Protein AF-A0AAD3NGX7-F1 (afdb_monomer_lite)

Secondary structure (DSSP, 8-state):
-PBPTTTTGGGEEEETTTTEEEEEESS--S--B-TTS-BEEEEETTTTTEEEEE-TT-------------------SSHHHHHHHHHTT--S-TTTT----

Foldseek 3Di:
DAADPPLQVVFFDADLVVRDTDPDGNDPSPAQADPVRDGDWDQDPPPVRDTHTGHPPDDDDDDDPDDDPDDDDDDDPDPVVVSVVVSVVDPDDPCVPPDPD

Sequence (101 aa):
MLTVPGYNLGGEGFNIVTMERKGAYVIDTETWKLENGTCRLYRNSYMNQEKQKVPVAVVDWRTLPKCSLTVSSIAYDSVETLVNDSTSSVSNDWKVGLNSS

Radius of gyration: 18.28 Å; chains: 1; bounding box: 45×21×50 Å

pLDDT: mean 91.9, std 6.09, range [53.34, 96.88]

Structure (mmCIF, N/CA/C/O backbone):
data_AF-A0AAD3NGX7-F1
#
_entry.id   AF-A0AAD3NGX7-F1
#
loop_
_atom_site.group_PDB
_atom_site.id
_atom_site.type_symbol
_atom_site.label_atom_id
_atom_site.label_alt_id
_atom_site.label_comp_id
_atom_site.label_asym_id
_atom_site.label_entity_id
_atom_site.label_seq_id
_atom_site.pdbx_PDB_ins_code
_atom_site.Cartn_x
_atom_site.Cartn_y
_atom_site.Cartn_z
_atom_site.occupancy
_atom_site.B_iso_or_equiv
_atom_site.auth_seq_id
_atom_site.auth_comp_id
_atom_site.auth_asym_id
_atom_site.auth_atom_id
_atom_site.pdbx_PDB_model_num
ATOM 1 N N . MET A 1 1 ? -4.794 7.172 19.250 1.00 71.31 1 MET A N 1
ATOM 2 C CA . MET A 1 1 ? -4.473 5.777 18.876 1.00 71.31 1 MET A CA 1
ATOM 3 C C . MET A 1 1 ? -4.147 5.757 17.397 1.00 71.31 1 MET A C 1
ATOM 5 O O . MET A 1 1 ? -4.970 6.241 16.627 1.00 71.31 1 MET A O 1
ATOM 9 N N . LEU A 1 2 ? -2.952 5.288 17.042 1.00 91.06 2 LEU A N 1
ATOM 10 C CA . LEU A 1 2 ? -2.407 5.359 15.684 1.00 91.06 2 LEU A CA 1
ATOM 11 C C . LEU A 1 2 ? -3.050 4.318 14.756 1.00 91.06 2 LEU A C 1
ATOM 13 O O . LEU A 1 2 ? -3.530 3.279 15.218 1.00 91.06 2 LEU A O 1
ATOM 17 N N . THR A 1 3 ? -3.056 4.596 13.456 1.00 93.75 3 THR A N 1
ATOM 18 C CA . THR A 1 3 ? -3.339 3.609 12.409 1.00 93.75 3 THR A CA 1
ATOM 19 C C . THR A 1 3 ? -2.080 2.814 12.084 1.00 93.75 3 THR A C 1
ATOM 21 O O . THR A 1 3 ? -0.959 3.217 12.406 1.00 93.75 3 THR A O 1
ATOM 24 N N . VAL A 1 4 ? -2.265 1.643 11.488 1.00 95.19 4 VAL A N 1
ATOM 25 C CA . VAL A 1 4 ? -1.150 0.819 11.026 1.00 95.19 4 VAL A CA 1
ATOM 26 C C . VAL A 1 4 ? -0.320 1.525 9.934 1.00 95.19 4 VAL A C 1
ATOM 28 O O . VAL A 1 4 ? -0.885 2.248 9.112 1.00 95.19 4 VAL A O 1
ATOM 31 N N . PRO A 1 5 ? 1.012 1.330 9.879 1.00 94.19 5 PRO A N 1
ATOM 32 C CA . PRO A 1 5 ? 1.850 1.898 8.824 1.00 94.19 5 PRO A CA 1
ATOM 33 C C . PRO A 1 5 ? 1.372 1.536 7.412 1.00 94.19 5 PRO A C 1
ATOM 35 O O . PRO A 1 5 ? 0.988 0.394 7.151 1.00 94.19 5 PRO A O 1
ATOM 38 N N . GLY A 1 6 ? 1.423 2.513 6.501 1.00 93.44 6 GLY A N 1
ATOM 39 C CA . GLY A 1 6 ? 1.085 2.328 5.085 1.00 93.44 6 GLY A CA 1
ATOM 40 C C . GLY A 1 6 ? -0.402 2.097 4.790 1.00 93.44 6 GLY A C 1
ATOM 41 O O . GLY A 1 6 ? -0.728 1.670 3.686 1.00 93.44 6 GLY A O 1
ATOM 42 N N . TYR A 1 7 ? -1.302 2.365 5.744 1.00 93.00 7 TYR A N 1
ATOM 43 C CA . TYR A 1 7 ? -2.740 2.088 5.621 1.00 93.00 7 TYR A CA 1
ATOM 44 C C . TYR A 1 7 ? -3.410 2.698 4.378 1.00 93.00 7 TYR A C 1
ATOM 46 O O . TYR A 1 7 ? -4.360 2.115 3.865 1.00 93.00 7 TYR A O 1
ATOM 54 N N . ASN A 1 8 ? -2.910 3.832 3.884 1.00 91.38 8 ASN A N 1
ATOM 55 C CA . ASN A 1 8 ? -3.464 4.557 2.743 1.00 91.38 8 ASN A CA 1
ATOM 56 C C . ASN A 1 8 ? -2.849 4.162 1.388 1.00 91.38 8 ASN A C 1
ATOM 58 O O . ASN A 1 8 ? -3.344 4.589 0.350 1.00 91.38 8 ASN A O 1
ATOM 62 N N . LEU A 1 9 ? -1.795 3.337 1.365 1.00 92.94 9 LEU A N 1
ATOM 63 C CA . LEU A 1 9 ? -1.123 2.957 0.115 1.00 92.94 9 LEU A CA 1
ATOM 64 C C . LEU A 1 9 ? -1.984 2.033 -0.754 1.00 92.94 9 LEU A C 1
ATOM 66 O O . LEU A 1 9 ? -1.984 2.160 -1.972 1.00 92.94 9 LEU A O 1
ATOM 70 N N . GLY A 1 10 ? -2.731 1.115 -0.134 1.00 89.44 10 GLY A N 1
ATOM 71 C CA . GLY A 1 10 ? -3.552 0.130 -0.849 1.00 89.44 10 GLY A CA 1
ATOM 72 C C . GLY A 1 10 ? -4.828 0.691 -1.487 1.00 89.44 10 GLY A C 1
ATOM 73 O O . GLY A 1 10 ? -5.518 -0.049 -2.179 1.00 89.44 10 GLY A O 1
ATOM 74 N N . GLY A 1 11 ? -5.161 1.962 -1.236 1.00 92.12 11 GLY A N 1
ATOM 75 C CA . GLY A 1 11 ? -6.359 2.619 -1.769 1.00 92.12 11 GLY A CA 1
ATOM 76 C C . GLY A 1 11 ? -6.081 3.750 -2.753 1.00 92.12 11 GLY A C 1
ATOM 77 O O . GLY A 1 11 ? -7.024 4.341 -3.281 1.00 92.12 11 GLY A O 1
ATOM 78 N N . GLU A 1 12 ? -4.813 4.070 -2.996 1.00 95.69 12 GLU A N 1
ATOM 79 C CA . GLU A 1 12 ? -4.424 5.144 -3.898 1.00 95.69 12 GLU A CA 1
ATOM 80 C C . GLU A 1 12 ? -4.372 4.668 -5.351 1.00 95.69 12 GLU A C 1
ATOM 82 O O . GLU A 1 12 ? -3.843 3.603 -5.665 1.00 95.69 12 GLU A O 1
ATOM 87 N N . GLY A 1 13 ? -4.896 5.488 -6.259 1.00 95.44 13 GLY A N 1
ATOM 88 C CA . GLY A 1 13 ? -4.811 5.256 -7.691 1.00 95.44 13 GLY A CA 1
ATOM 89 C C . GLY A 1 13 ? -3.362 5.212 -8.177 1.00 95.44 13 GLY A C 1
ATOM 90 O O . GLY A 1 13 ? -2.506 5.985 -7.737 1.00 95.44 13 GLY A O 1
ATOM 91 N N . PHE A 1 14 ? -3.104 4.331 -9.138 1.00 94.25 14 PHE A N 1
ATOM 92 C CA . PHE A 1 14 ? -1.775 4.084 -9.683 1.00 94.25 14 PHE A CA 1
ATOM 93 C C . PHE A 1 14 ? -1.822 4.075 -11.211 1.00 94.25 14 PHE A C 1
ATOM 95 O O . PHE A 1 14 ? -2.691 3.444 -11.810 1.00 94.25 14 PHE A O 1
ATOM 102 N N . ASN A 1 15 ? -0.896 4.784 -11.854 1.00 94.44 15 ASN A N 1
ATOM 103 C CA . ASN A 1 15 ? -0.733 4.747 -13.301 1.00 94.44 15 ASN A CA 1
ATOM 104 C C . ASN A 1 15 ? 0.280 3.683 -13.687 1.00 94.44 15 ASN A C 1
ATOM 106 O O . ASN A 1 15 ? 1.479 3.879 -13.526 1.00 94.44 15 ASN A O 1
ATOM 110 N N . ILE A 1 16 ? -0.220 2.590 -14.252 1.00 92.06 16 ILE A N 1
ATOM 111 C CA . ILE A 1 16 ? 0.589 1.444 -14.662 1.00 92.06 16 ILE A CA 1
ATOM 112 C C . ILE A 1 16 ? 1.572 1.754 -15.801 1.00 92.06 16 ILE A C 1
ATOM 114 O O . ILE A 1 16 ? 2.593 1.090 -15.918 1.00 92.06 16 ILE A O 1
ATOM 118 N N . VAL A 1 17 ? 1.299 2.776 -16.622 1.00 91.56 17 VAL A N 1
ATOM 119 C CA . VAL A 1 17 ? 2.169 3.150 -17.750 1.00 91.56 17 VAL A CA 1
ATOM 120 C C . VAL A 1 17 ? 3.371 3.964 -17.276 1.00 91.56 17 VAL A C 1
ATOM 122 O O . VAL A 1 17 ? 4.478 3.755 -17.759 1.00 91.56 17 VAL A O 1
ATOM 125 N N . THR A 1 18 ? 3.162 4.891 -16.335 1.00 93.44 18 THR A N 1
ATOM 126 C CA . THR A 1 18 ? 4.242 5.740 -15.796 1.00 93.44 18 THR A CA 1
ATOM 127 C C . THR A 1 18 ? 4.840 5.209 -14.497 1.00 93.44 18 THR A C 1
ATOM 129 O O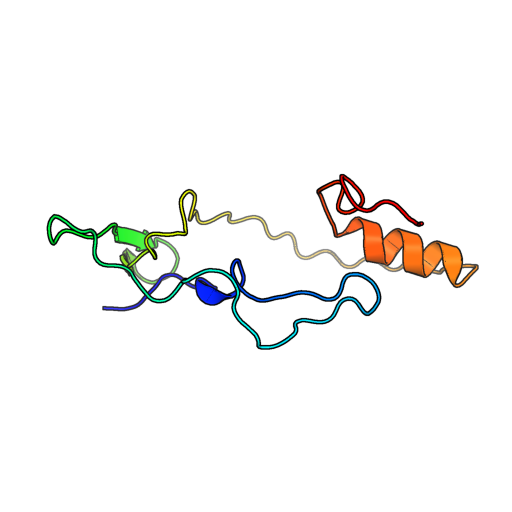 . THR A 1 18 ? 5.849 5.731 -14.043 1.00 93.44 18 THR A O 1
ATOM 132 N N . MET A 1 19 ? 4.250 4.161 -13.913 1.00 92.81 19 MET A N 1
ATOM 133 C CA . MET A 1 19 ? 4.608 3.606 -12.604 1.00 92.81 19 MET A CA 1
ATOM 134 C C . MET A 1 19 ? 4.502 4.636 -11.461 1.00 92.81 19 MET A C 1
ATOM 136 O O . MET A 1 19 ? 5.272 4.611 -10.503 1.00 92.81 19 MET A O 1
ATOM 140 N N . GLU A 1 20 ? 3.521 5.542 -11.548 1.00 95.12 20 GLU A N 1
ATOM 141 C CA . GLU A 1 20 ? 3.342 6.657 -10.610 1.00 95.12 20 GLU A CA 1
ATOM 142 C C . GLU A 1 20 ? 2.040 6.565 -9.813 1.00 95.12 20 GLU A C 1
ATOM 144 O O . GLU A 1 20 ? 0.957 6.291 -10.342 1.00 95.12 20 GLU A O 1
ATOM 149 N N . ARG A 1 21 ? 2.140 6.909 -8.530 1.00 94.81 21 ARG A N 1
ATOM 150 C CA . ARG A 1 21 ? 0.999 7.129 -7.637 1.00 94.81 21 ARG A CA 1
ATOM 151 C C . ARG A 1 21 ? 0.274 8.428 -8.007 1.00 94.81 21 ARG A C 1
ATOM 153 O O . ARG A 1 21 ? 0.911 9.412 -8.376 1.00 94.81 21 ARG A O 1
ATOM 160 N N . LYS A 1 22 ? -1.059 8.439 -7.920 1.00 95.62 22 LYS A N 1
ATOM 161 C CA . LYS A 1 22 ? -1.893 9.561 -8.392 1.00 95.62 22 LYS A CA 1
ATOM 162 C C . LYS A 1 22 ? -2.312 10.560 -7.318 1.00 95.62 22 LYS A C 1
ATOM 164 O O . LYS A 1 22 ? -2.878 11.588 -7.674 1.00 95.62 22 LYS A O 1
ATOM 169 N N . GLY A 1 23 ? -2.105 10.279 -6.034 1.00 93.31 23 GLY A N 1
ATOM 170 C CA . GLY A 1 23 ? -2.597 11.116 -4.935 1.00 93.31 23 GLY A CA 1
ATOM 171 C C . GLY A 1 23 ? -4.124 11.141 -4.792 1.00 93.31 23 GLY A C 1
ATOM 172 O O . GLY A 1 23 ? -4.646 11.889 -3.970 1.00 93.31 23 GLY A O 1
ATOM 173 N N . ALA A 1 24 ? -4.843 10.344 -5.586 1.00 94.19 24 ALA A N 1
ATOM 174 C CA . ALA A 1 24 ? -6.292 10.199 -5.547 1.00 94.19 24 ALA A CA 1
ATOM 175 C C . ALA A 1 24 ? -6.647 8.834 -4.953 1.00 94.19 24 ALA A C 1
ATOM 177 O O . ALA A 1 24 ? -6.045 7.832 -5.330 1.00 94.19 24 ALA A O 1
ATOM 178 N N . TYR A 1 25 ? -7.628 8.786 -4.055 1.00 94.19 25 TYR A N 1
ATOM 179 C CA . TYR A 1 25 ? -7.969 7.583 -3.297 1.00 94.19 25 TYR A CA 1
ATOM 180 C C . TYR A 1 25 ? -9.317 7.036 -3.758 1.00 94.19 25 TYR A C 1
ATOM 182 O O . TYR A 1 25 ? -10.329 7.731 -3.698 1.00 94.19 25 TYR A O 1
ATOM 190 N N . VAL A 1 26 ? -9.312 5.797 -4.247 1.00 94.44 26 VAL A N 1
ATOM 191 C CA . VAL A 1 26 ? -10.500 5.105 -4.780 1.00 94.44 26 VAL A CA 1
ATOM 192 C C . VAL A 1 26 ? -11.105 4.121 -3.778 1.00 94.44 26 VAL A C 1
ATOM 194 O O . VAL A 1 26 ? -12.238 3.682 -3.955 1.00 94.44 26 VAL A O 1
ATOM 197 N N . ILE A 1 27 ? -10.370 3.796 -2.712 1.00 94.69 27 ILE A N 1
ATOM 198 C CA . ILE A 1 27 ? -10.829 2.971 -1.591 1.00 94.69 27 ILE A CA 1
ATO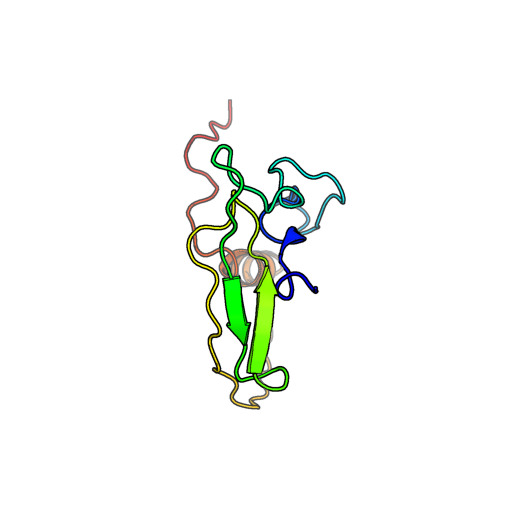M 199 C C . ILE A 1 27 ? -10.726 3.807 -0.316 1.00 94.69 27 ILE A C 1
ATOM 201 O O . ILE A 1 27 ? -9.691 4.423 -0.060 1.00 94.69 27 ILE A O 1
ATOM 205 N N . ASP A 1 28 ? -11.781 3.800 0.501 1.00 94.56 28 ASP A N 1
ATOM 206 C CA . ASP A 1 28 ? -11.763 4.432 1.822 1.00 94.56 28 ASP A CA 1
ATOM 207 C C . ASP A 1 28 ? -10.869 3.640 2.786 1.00 94.56 28 ASP A C 1
ATOM 209 O O . ASP A 1 28 ? -11.232 2.579 3.305 1.00 94.56 28 ASP A O 1
ATOM 213 N N . THR A 1 29 ? -9.680 4.181 3.026 1.00 94.81 29 THR A N 1
ATOM 214 C CA . THR A 1 29 ? -8.717 3.673 4.003 1.00 94.81 29 THR A CA 1
ATOM 215 C C . THR A 1 29 ? -8.702 4.484 5.300 1.00 94.81 29 THR A C 1
ATOM 217 O O . THR A 1 29 ? -7.870 4.220 6.161 1.00 94.81 29 THR A O 1
ATOM 220 N N . GLU A 1 30 ? -9.600 5.452 5.478 1.00 94.00 30 G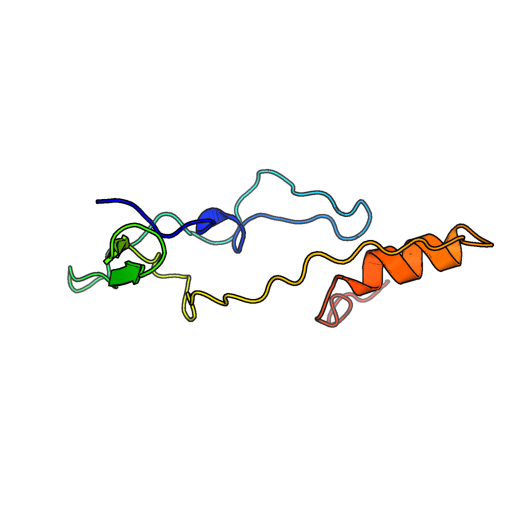LU A N 1
ATOM 221 C CA . G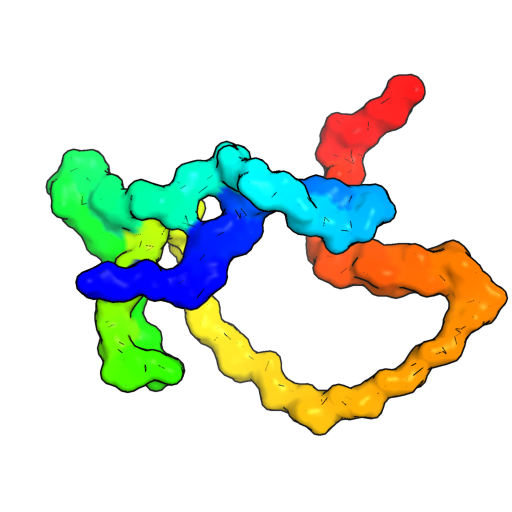LU A 1 30 ? -9.662 6.308 6.670 1.00 94.00 30 GLU A CA 1
ATOM 222 C C . GLU A 1 30 ? -10.640 5.755 7.713 1.00 94.00 30 GLU A C 1
ATOM 224 O O . GLU A 1 30 ? -10.399 5.821 8.925 1.00 94.00 30 GLU A O 1
ATOM 229 N N . THR A 1 31 ? -11.741 5.149 7.263 1.00 95.50 31 THR A N 1
ATOM 230 C CA . THR A 1 31 ? -12.745 4.580 8.165 1.00 95.50 31 THR A CA 1
ATOM 231 C C . THR A 1 31 ? -12.221 3.321 8.857 1.00 95.50 31 THR A C 1
ATOM 233 O O . THR A 1 31 ? -11.959 2.297 8.234 1.00 95.50 31 THR A O 1
ATOM 236 N N . TRP A 1 32 ? -12.114 3.364 10.187 1.00 95.25 32 TRP A N 1
ATOM 237 C CA . TRP A 1 32 ? -11.664 2.248 11.043 1.00 95.25 32 TRP A CA 1
ATOM 238 C C . TRP A 1 32 ? -12.757 1.707 11.977 1.00 95.25 32 TRP A C 1
ATOM 240 O O . TRP A 1 32 ? -12.569 0.673 12.625 1.00 95.25 32 TRP A O 1
ATOM 250 N N . LYS A 1 33 ? -13.880 2.422 12.096 1.00 96.25 33 LYS A N 1
ATOM 251 C CA . LYS A 1 33 ? -15.003 2.049 12.958 1.00 96.25 33 LYS A CA 1
ATOM 252 C C . LYS A 1 33 ? -16.000 1.215 12.156 1.00 96.25 33 LYS A C 1
ATOM 254 O O . LYS A 1 33 ? -16.410 1.617 11.075 1.00 96.25 33 LYS A O 1
ATOM 259 N N . LEU A 1 34 ? -16.370 0.062 12.696 1.00 95.31 34 LEU A N 1
ATOM 260 C CA . LEU A 1 34 ? -17.396 -0.820 12.146 1.00 95.31 34 LEU A CA 1
ATOM 261 C C . LEU A 1 34 ? -18.793 -0.293 12.508 1.00 95.31 34 LEU A C 1
ATOM 263 O O . LEU A 1 34 ? -18.952 0.428 13.497 1.00 95.31 34 LEU A O 1
ATOM 267 N N . GLU A 1 35 ? -19.813 -0.692 11.747 1.00 94.19 35 GLU A N 1
ATOM 268 C CA . GLU A 1 35 ? -21.206 -0.255 11.951 1.00 94.19 35 GLU A CA 1
ATOM 269 C C . GLU A 1 35 ? -21.733 -0.574 13.357 1.00 94.19 35 GLU A C 1
ATOM 271 O O . GLU A 1 35 ? -22.430 0.229 13.970 1.00 94.19 35 GLU A O 1
ATOM 276 N N . ASN A 1 36 ? -21.309 -1.706 13.926 1.00 96.06 36 ASN A N 1
ATOM 277 C CA . ASN A 1 36 ? -21.641 -2.117 15.294 1.00 96.06 36 ASN A CA 1
ATOM 278 C C . ASN A 1 36 ? -20.899 -1.317 16.389 1.00 96.06 36 ASN A C 1
ATOM 280 O O . ASN A 1 36 ? -20.940 -1.678 17.563 1.00 96.06 36 ASN A O 1
ATOM 284 N N . GLY A 1 37 ? -20.162 -0.269 16.019 1.00 94.81 37 GLY A N 1
ATOM 285 C CA . GLY A 1 37 ? -19.417 0.589 16.933 1.00 94.81 37 GLY A CA 1
ATOM 286 C C . GLY A 1 37 ? -18.043 0.064 17.354 1.00 94.81 37 GLY A C 1
ATOM 287 O O . GLY A 1 37 ? -17.309 0.795 18.024 1.00 94.81 37 GLY A O 1
ATOM 288 N N . THR A 1 38 ? -17.670 -1.154 16.956 1.00 95.50 38 THR A N 1
ATOM 289 C CA . THR A 1 38 ? -16.370 -1.763 17.277 1.00 95.50 38 THR A CA 1
ATOM 290 C C . THR A 1 38 ? -15.289 -1.372 16.261 1.00 95.50 38 THR A C 1
ATOM 292 O O . THR A 1 38 ? -15.542 -0.645 15.302 1.00 95.50 38 THR A O 1
ATOM 295 N N . CYS A 1 39 ? -14.047 -1.810 16.471 1.00 95.06 39 CYS A N 1
ATOM 296 C CA . CYS A 1 39 ? -12.965 -1.623 15.505 1.00 95.06 39 CYS A CA 1
ATOM 297 C C . CYS A 1 39 ? -11.985 -2.796 15.543 1.00 95.06 39 CYS A C 1
ATOM 299 O O . CYS A 1 39 ? -11.904 -3.517 16.540 1.00 95.06 39 CYS A O 1
ATOM 301 N N . ARG A 1 40 ? -11.226 -2.969 14.458 1.00 95.00 40 ARG A N 1
ATOM 302 C CA . ARG A 1 40 ? -10.157 -3.968 14.378 1.00 95.00 40 ARG A CA 1
ATOM 303 C C . ARG A 1 40 ? -8.835 -3.348 14.817 1.00 95.00 40 ARG A C 1
ATOM 305 O O . ARG A 1 40 ? -8.456 -2.271 14.353 1.00 95.00 40 ARG A O 1
ATOM 312 N N . LEU A 1 41 ? -8.147 -4.043 15.719 1.00 94.38 41 LEU A N 1
ATOM 313 C CA . LEU A 1 41 ? -6.852 -3.640 16.252 1.00 94.38 41 LEU A CA 1
ATOM 314 C C . LEU A 1 41 ? -5.808 -4.705 15.951 1.00 94.38 41 LEU A C 1
ATOM 316 O O . LEU A 1 41 ? -6.053 -5.891 16.162 1.00 94.38 41 LEU A O 1
ATOM 320 N N . TYR A 1 42 ? -4.626 -4.262 15.542 1.00 93.06 42 TYR A N 1
ATOM 321 C CA . TYR A 1 42 ? -3.446 -5.103 15.416 1.00 93.06 42 TYR A CA 1
ATOM 322 C C . TYR A 1 42 ? -2.409 -4.717 16.472 1.00 93.06 42 TYR A C 1
ATOM 324 O O . TYR A 1 42 ? -2.202 -3.534 16.739 1.00 93.06 42 TYR A O 1
ATOM 332 N N . ARG A 1 43 ? -1.739 -5.706 17.073 1.00 92.88 43 ARG A N 1
ATOM 333 C CA . ARG A 1 43 ? -0.635 -5.475 18.015 1.00 92.88 43 ARG A CA 1
ATOM 334 C C . ARG A 1 43 ? 0.697 -5.514 17.274 1.00 92.88 43 ARG A C 1
ATOM 336 O O . ARG A 1 43 ? 1.178 -6.587 16.922 1.00 92.88 43 ARG A O 1
ATOM 343 N N . ASN A 1 44 ? 1.304 -4.353 17.056 1.00 92.00 44 ASN A N 1
ATOM 344 C CA . ASN A 1 44 ? 2.519 -4.237 16.262 1.00 92.00 44 ASN A CA 1
ATOM 345 C C . ASN A 1 44 ? 3.779 -4.489 17.100 1.00 92.00 44 ASN A C 1
ATOM 347 O O . ASN A 1 44 ? 4.280 -3.598 17.785 1.00 92.00 44 ASN A O 1
ATOM 351 N N . SER A 1 45 ? 4.324 -5.705 17.019 1.00 91.12 45 SER A N 1
ATOM 352 C CA . SER A 1 45 ? 5.558 -6.096 17.715 1.00 91.12 45 SER A CA 1
ATOM 353 C C . SER A 1 45 ? 6.791 -5.280 17.314 1.00 91.12 45 SER A C 1
ATOM 355 O O . SER A 1 45 ? 7.746 -5.241 18.082 1.00 91.12 45 SER A O 1
ATOM 357 N N . TYR A 1 46 ? 6.767 -4.605 16.162 1.00 90.81 46 TYR A N 1
ATOM 358 C CA . TYR A 1 46 ? 7.871 -3.781 15.652 1.00 90.81 46 TYR A CA 1
ATOM 359 C C . TYR A 1 46 ? 7.767 -2.307 16.051 1.00 90.81 46 TYR A C 1
ATOM 361 O O . TYR A 1 46 ? 8.674 -1.530 15.776 1.00 90.81 46 TYR A O 1
ATOM 369 N N . MET A 1 47 ? 6.674 -1.911 16.705 1.00 91.50 47 MET A N 1
ATOM 370 C CA . MET A 1 47 ? 6.458 -0.552 17.198 1.00 91.50 47 MET A CA 1
ATOM 371 C C . MET A 1 47 ? 6.037 -0.608 18.664 1.00 91.50 47 MET A C 1
ATOM 373 O O . MET A 1 47 ? 4.899 -0.307 18.999 1.00 91.50 47 MET A O 1
ATOM 377 N N . ASN A 1 48 ? 6.936 -1.058 19.542 1.00 92.00 48 ASN A N 1
ATOM 378 C CA . ASN A 1 48 ? 6.715 -1.106 20.996 1.00 92.00 48 ASN A CA 1
ATOM 379 C C . ASN A 1 48 ? 5.460 -1.884 21.433 1.00 92.00 48 ASN A C 1
ATOM 381 O O . ASN A 1 48 ? 4.888 -1.609 22.484 1.00 92.00 48 ASN A O 1
ATOM 385 N N . GLN A 1 49 ? 5.018 -2.862 20.635 1.00 92.81 49 GLN A N 1
ATOM 386 C CA . GLN A 1 49 ? 3.783 -3.613 20.880 1.00 92.81 49 GLN A CA 1
ATOM 387 C C . GLN A 1 49 ? 2.516 -2.737 20.926 1.00 92.81 49 GLN A C 1
ATOM 389 O O . GLN A 1 49 ? 1.506 -3.146 21.509 1.00 92.81 49 GLN A O 1
ATOM 394 N N . GLU A 1 50 ? 2.557 -1.563 20.291 1.00 94.06 50 GLU A N 1
ATOM 395 C CA . GLU A 1 50 ? 1.436 -0.637 20.154 1.00 94.06 50 GLU A CA 1
ATOM 396 C C . GLU A 1 50 ? 0.223 -1.333 19.527 1.00 94.06 50 GLU A C 1
ATOM 398 O O . GLU A 1 50 ? 0.333 -2.083 18.549 1.00 94.06 50 GLU A O 1
ATOM 403 N N . LYS A 1 51 ? -0.965 -1.060 20.075 1.00 94.44 51 LYS A N 1
ATOM 404 C CA . LYS A 1 51 ? -2.226 -1.437 19.435 1.00 94.44 51 LYS A CA 1
ATOM 405 C C . LYS A 1 51 ? -2.567 -0.367 18.402 1.00 94.44 51 LYS A C 1
ATOM 407 O O . LYS A 1 51 ? -2.810 0.784 18.759 1.00 94.44 51 LYS A O 1
ATOM 412 N N . GLN A 1 52 ? -2.613 -0.756 17.137 1.00 95.81 52 GLN A N 1
ATOM 413 C CA . GLN A 1 52 ? -2.862 0.133 16.006 1.00 95.81 52 GLN A CA 1
ATOM 414 C C . GLN A 1 52 ? -4.181 -0.226 15.323 1.00 95.81 52 GLN A C 1
ATOM 416 O O . GLN A 1 52 ? -4.552 -1.397 15.234 1.00 95.81 52 GLN A O 1
ATOM 421 N N . LYS A 1 53 ? -4.911 0.793 14.868 1.00 96.31 53 LYS A N 1
ATOM 422 C CA . LYS A 1 53 ? -6.188 0.634 14.166 1.00 96.31 53 LYS A CA 1
ATOM 423 C C . LYS A 1 53 ? -5.968 0.181 12.729 1.00 96.31 53 LYS A C 1
ATOM 425 O O . LYS A 1 53 ? -5.070 0.684 12.054 1.00 96.31 53 LYS A O 1
ATOM 430 N N . VAL A 1 54 ? -6.835 -0.713 12.265 1.00 95.81 54 VAL A N 1
ATOM 431 C CA . VAL A 1 54 ? -6.865 -1.188 10.878 1.00 95.81 54 VAL A CA 1
ATOM 432 C C . VAL A 1 54 ? -8.124 -0.639 10.196 1.00 95.81 54 VAL A C 1
ATOM 434 O O . VAL A 1 54 ? -9.214 -0.814 10.751 1.00 95.81 54 VAL A O 1
ATOM 437 N N . PRO A 1 55 ? -8.009 0.019 9.026 1.00 95.94 55 PRO A N 1
ATOM 438 C CA . PRO A 1 55 ? -9.174 0.478 8.275 1.00 95.94 55 PRO A CA 1
ATOM 439 C C . PRO A 1 55 ? -10.101 -0.672 7.889 1.00 95.94 55 PRO A C 1
ATOM 441 O O . PRO A 1 55 ? -9.643 -1.787 7.638 1.00 95.94 55 PRO A O 1
ATOM 444 N N . VAL A 1 56 ? -11.401 -0.398 7.790 1.00 95.69 56 VAL A N 1
ATOM 445 C CA . VAL A 1 56 ? -12.435 -1.397 7.491 1.00 95.69 56 VAL A CA 1
ATOM 446 C C . VAL A 1 56 ? -12.167 -2.093 6.155 1.00 95.69 56 VAL A C 1
ATOM 448 O O . VAL A 1 56 ? -12.284 -3.314 6.102 1.00 95.69 56 VAL A O 1
ATOM 451 N N . ALA A 1 57 ? -11.715 -1.361 5.134 1.00 95.06 57 ALA A N 1
ATOM 452 C CA . ALA A 1 57 ? -11.386 -1.913 3.820 1.00 95.06 57 ALA A CA 1
ATOM 453 C C . ALA A 1 57 ? -10.128 -2.809 3.802 1.00 95.06 57 ALA A C 1
ATOM 455 O O . ALA A 1 57 ? -9.955 -3.616 2.892 1.00 95.06 57 ALA A O 1
ATOM 456 N N . VAL A 1 58 ? -9.244 -2.708 4.803 1.00 94.38 58 VAL A N 1
ATOM 457 C CA . VAL A 1 58 ? -7.987 -3.473 4.848 1.00 94.38 58 VAL A CA 1
ATOM 458 C C . VAL A 1 58 ? -8.212 -4.790 5.585 1.00 94.38 58 VAL A C 1
ATOM 460 O O . VAL A 1 58 ? -8.369 -4.808 6.806 1.00 94.38 58 VAL A O 1
ATOM 463 N N . VAL A 1 59 ? -8.236 -5.909 4.862 1.00 91.31 59 VAL A N 1
ATOM 464 C CA . VAL A 1 59 ? -8.611 -7.221 5.426 1.00 91.31 59 VAL A CA 1
ATOM 465 C C . VAL A 1 59 ? -7.434 -8.044 5.963 1.00 91.31 59 VAL A C 1
ATOM 467 O O . VAL A 1 59 ? -7.602 -8.701 6.985 1.00 91.31 59 VAL A O 1
ATOM 470 N N . ASP A 1 60 ? -6.250 -7.962 5.348 1.00 89.94 60 ASP A N 1
ATOM 471 C CA . ASP A 1 60 ? -5.066 -8.770 5.702 1.00 89.94 60 ASP A CA 1
ATOM 472 C C . ASP A 1 60 ? -3.846 -7.887 6.010 1.00 89.94 60 ASP A C 1
ATOM 474 O O . ASP A 1 60 ? -2.812 -7.937 5.341 1.00 89.94 60 ASP A O 1
ATOM 478 N N . TRP A 1 61 ? -3.971 -7.013 7.015 1.00 91.06 61 TRP A N 1
ATOM 479 C CA . TRP A 1 61 ? -2.808 -6.269 7.498 1.00 91.06 61 TRP A CA 1
ATOM 480 C C . TRP A 1 61 ? -1.945 -7.166 8.384 1.00 91.06 61 TRP A C 1
ATOM 482 O O . TRP A 1 61 ? -2.393 -7.643 9.429 1.00 91.06 61 TRP A O 1
ATOM 492 N N . ARG A 1 62 ? -0.687 -7.360 7.989 1.00 89.44 62 ARG A N 1
ATOM 493 C CA . ARG A 1 62 ? 0.274 -8.193 8.713 1.00 89.44 62 ARG A CA 1
ATOM 494 C C . ARG A 1 62 ? 1.691 -7.668 8.555 1.00 89.44 62 ARG A C 1
ATOM 496 O O . ARG A 1 62 ? 2.072 -7.146 7.511 1.00 89.44 62 ARG A O 1
ATOM 503 N N . THR A 1 63 ? 2.499 -7.872 9.584 1.00 87.75 63 THR A N 1
ATOM 504 C CA . THR A 1 63 ? 3.928 -7.559 9.548 1.00 87.75 63 THR A CA 1
ATOM 505 C C . THR A 1 63 ? 4.692 -8.715 8.910 1.00 87.75 63 THR A C 1
ATOM 507 O O . THR A 1 63 ? 4.625 -9.838 9.410 1.00 87.75 63 THR A O 1
ATOM 510 N N . LEU A 1 64 ? 5.441 -8.449 7.838 1.00 86.25 64 LEU A N 1
ATOM 511 C CA . LEU A 1 64 ? 6.302 -9.434 7.176 1.00 86.25 64 LEU A CA 1
ATOM 512 C C . LEU A 1 64 ? 7.777 -9.019 7.308 1.00 86.25 64 LEU A C 1
ATOM 514 O O . LEU A 1 64 ? 8.288 -8.301 6.451 1.00 86.25 64 LEU A O 1
ATOM 518 N N . PRO A 1 65 ? 8.482 -9.448 8.370 1.00 79.44 65 PRO A N 1
ATOM 519 C CA . PRO A 1 65 ? 9.906 -9.169 8.538 1.00 79.44 65 PRO A CA 1
ATOM 520 C C . PRO A 1 65 ? 10.730 -10.008 7.553 1.00 79.44 65 PRO A C 1
ATOM 522 O O . PRO A 1 65 ? 11.124 -11.135 7.844 1.00 79.44 65 PRO A O 1
ATOM 525 N N . LYS A 1 66 ? 10.988 -9.481 6.359 1.00 82.62 66 LYS A N 1
ATOM 526 C CA . LYS A 1 66 ? 11.905 -10.101 5.398 1.00 82.62 66 LYS A CA 1
ATOM 527 C C . LYS A 1 66 ? 12.794 -9.023 4.804 1.00 82.62 66 LYS A C 1
ATOM 529 O O . LYS A 1 66 ? 12.406 -8.349 3.861 1.00 82.62 66 LYS A O 1
ATOM 534 N N . CYS A 1 67 ? 13.978 -8.856 5.381 1.00 87.12 67 CYS A N 1
ATOM 535 C CA . CYS A 1 67 ? 15.016 -8.009 4.815 1.00 87.12 67 CYS A CA 1
ATOM 536 C C . CYS A 1 67 ? 16.338 -8.771 4.850 1.00 87.12 67 CYS A C 1
ATOM 538 O O . CYS A 1 67 ? 16.748 -9.252 5.905 1.00 87.12 67 CYS A O 1
ATOM 540 N N . SER A 1 68 ? 16.980 -8.883 3.692 1.00 91.00 68 SER A N 1
ATOM 541 C CA . SER A 1 68 ? 18.376 -9.280 3.570 1.00 91.00 68 SER A CA 1
ATOM 542 C C . SER A 1 68 ? 19.077 -8.163 2.817 1.00 91.00 68 SER A C 1
ATOM 544 O O . SER A 1 68 ? 18.679 -7.822 1.701 1.00 91.00 68 SER A O 1
ATOM 546 N N . LEU A 1 69 ? 20.069 -7.549 3.455 1.00 92.44 69 LEU A N 1
ATOM 547 C CA . LEU A 1 69 ? 20.831 -6.454 2.869 1.00 92.44 69 LEU A CA 1
ATOM 548 C C . LEU A 1 69 ? 21.725 -7.028 1.770 1.00 92.44 69 LEU A C 1
ATOM 550 O O . LEU A 1 69 ? 22.812 -7.536 2.031 1.00 92.44 69 LEU A O 1
ATOM 554 N N . THR A 1 70 ? 21.223 -6.977 0.541 1.00 93.31 70 THR A N 1
ATOM 555 C CA . THR A 1 70 ? 21.901 -7.459 -0.660 1.00 93.31 70 THR A CA 1
ATOM 556 C C . THR A 1 70 ? 21.958 -6.332 -1.678 1.00 93.31 70 THR A C 1
ATOM 558 O O . THR A 1 70 ? 21.034 -5.525 -1.778 1.00 93.31 70 THR A O 1
ATOM 561 N N . VAL A 1 71 ? 23.070 -6.252 -2.404 1.00 94.12 71 VAL A N 1
ATOM 562 C CA . VAL A 1 71 ? 23.274 -5.271 -3.470 1.00 94.12 71 VAL A CA 1
ATOM 563 C C . VAL A 1 71 ? 23.393 -6.038 -4.777 1.00 94.12 71 VAL A C 1
ATOM 565 O O . VAL A 1 71 ? 24.247 -6.914 -4.903 1.00 94.12 71 VAL A O 1
ATOM 568 N N . SER A 1 72 ? 22.534 -5.712 -5.736 1.00 91.88 72 SER A N 1
ATOM 569 C CA . SER A 1 72 ? 22.545 -6.264 -7.090 1.00 91.88 72 SER A CA 1
ATOM 570 C C . SER A 1 72 ? 22.814 -5.159 -8.107 1.00 91.88 72 SER A C 1
ATOM 572 O O . SER A 1 72 ? 22.411 -4.013 -7.912 1.00 91.88 72 SER A O 1
ATOM 574 N N . SER A 1 73 ? 23.479 -5.506 -9.206 1.00 94.31 73 SER A N 1
ATOM 575 C CA . SER A 1 73 ? 23.678 -4.628 -10.358 1.00 94.31 73 SER A CA 1
ATOM 576 C C . SER A 1 73 ? 23.217 -5.362 -11.610 1.00 94.31 73 SER A C 1
ATOM 578 O O . SER A 1 73 ? 23.489 -6.553 -11.758 1.00 94.31 73 SER A O 1
ATOM 580 N N . ILE A 1 74 ? 22.488 -4.660 -12.473 1.00 93.50 74 ILE A N 1
ATOM 581 C CA . ILE A 1 74 ? 21.942 -5.184 -13.724 1.00 93.50 74 ILE A CA 1
ATOM 582 C C . ILE A 1 74 ? 22.266 -4.166 -14.819 1.00 93.50 74 ILE A C 1
ATOM 584 O O . ILE A 1 74 ? 22.092 -2.963 -14.618 1.00 93.50 74 ILE A O 1
ATOM 588 N N . ALA A 1 75 ? 22.756 -4.650 -15.960 1.00 96.38 75 ALA A N 1
ATOM 589 C CA . ALA A 1 75 ? 22.900 -3.871 -17.184 1.00 96.38 75 ALA A CA 1
ATOM 590 C C . ALA A 1 75 ? 21.815 -4.320 -18.171 1.00 96.38 75 ALA A C 1
ATOM 592 O O . ALA A 1 75 ? 21.593 -5.519 -18.326 1.00 96.38 75 ALA A O 1
ATOM 593 N N . TYR A 1 76 ? 21.133 -3.362 -18.801 1.00 96.06 76 TYR A N 1
ATOM 594 C CA . TYR A 1 76 ? 20.092 -3.635 -19.792 1.00 96.06 76 TYR A CA 1
ATOM 595 C C . TYR A 1 76 ? 20.585 -3.242 -21.179 1.00 96.06 76 TYR A C 1
ATOM 597 O O . TYR A 1 76 ? 21.089 -2.135 -21.372 1.00 96.06 76 TYR A O 1
ATOM 605 N N . ASP A 1 77 ? 20.357 -4.121 -22.147 1.00 96.50 77 ASP A N 1
ATOM 606 C CA . ASP A 1 77 ? 20.810 -3.929 -23.528 1.00 96.50 77 ASP A CA 1
ATOM 607 C C . ASP A 1 77 ? 19.771 -3.169 -24.371 1.00 96.50 77 ASP A C 1
ATOM 609 O O . ASP A 1 77 ? 20.045 -2.741 -25.492 1.00 96.50 77 ASP A O 1
ATOM 613 N N . SER A 1 78 ? 18.556 -2.997 -23.836 1.00 96.88 78 SER A N 1
ATOM 614 C CA . SER A 1 78 ? 17.461 -2.279 -24.485 1.00 96.88 78 SER A CA 1
ATOM 615 C C . SER A 1 78 ? 16.510 -1.618 -23.481 1.00 96.88 78 SER A C 1
ATOM 617 O O . SER A 1 78 ? 16.394 -2.024 -22.320 1.00 96.88 78 SER A O 1
ATOM 619 N N . VAL A 1 79 ? 15.762 -0.622 -23.962 1.00 94.88 79 VAL A N 1
ATOM 620 C CA . VAL A 1 79 ? 14.672 0.009 -23.199 1.00 94.88 79 VAL A CA 1
ATOM 621 C C . VAL A 1 79 ? 13.553 -0.993 -22.909 1.00 94.88 79 VAL A C 1
ATOM 623 O O . VAL A 1 79 ? 12.984 -0.978 -21.823 1.00 94.88 79 VAL A O 1
ATOM 626 N N . GLU A 1 80 ? 13.263 -1.899 -23.844 1.00 95.25 80 GLU A N 1
ATOM 627 C CA . GLU A 1 80 ? 12.228 -2.919 -23.673 1.00 95.25 80 GLU A CA 1
ATOM 628 C C . GLU A 1 80 ? 12.544 -3.851 -22.497 1.00 95.25 80 GLU A C 1
ATOM 630 O O . GLU A 1 80 ? 11.694 -4.076 -21.638 1.00 95.25 80 GLU A O 1
ATOM 635 N N . THR A 1 81 ? 13.789 -4.327 -22.397 1.00 95.12 81 THR A N 1
ATOM 636 C CA . THR A 1 81 ? 14.222 -5.172 -21.274 1.00 95.12 81 THR A CA 1
ATOM 637 C C . THR A 1 81 ? 14.130 -4.452 -19.930 1.00 95.12 81 THR A C 1
ATOM 639 O O . THR A 1 81 ? 13.732 -5.066 -18.943 1.00 95.12 81 THR A O 1
ATOM 642 N N . LEU A 1 82 ? 14.417 -3.147 -19.893 1.00 94.06 82 LEU A N 1
ATOM 643 C CA . LEU A 1 82 ? 14.273 -2.331 -18.686 1.00 94.06 82 LEU A CA 1
ATOM 644 C C . LEU A 1 82 ? 12.799 -2.160 -18.279 1.00 94.06 82 LEU A C 1
ATOM 646 O O . LEU A 1 82 ? 12.465 -2.254 -17.098 1.00 94.06 82 LEU A O 1
ATOM 650 N N . VAL A 1 83 ? 11.905 -1.914 -19.241 1.00 92.56 83 VAL A N 1
ATOM 651 C CA . VAL A 1 83 ? 10.462 -1.768 -18.984 1.00 92.56 83 VAL A CA 1
ATOM 652 C C . VAL A 1 83 ? 9.851 -3.094 -18.527 1.00 92.56 83 VAL A C 1
ATOM 654 O O . VAL A 1 83 ? 9.067 -3.111 -17.577 1.00 92.56 83 VAL A O 1
ATOM 657 N N . ASN A 1 84 ? 10.232 -4.211 -19.149 1.00 91.56 84 ASN A N 1
ATOM 658 C CA . ASN A 1 84 ? 9.782 -5.544 -18.746 1.00 91.56 84 ASN A CA 1
ATOM 659 C C . ASN A 1 84 ? 10.223 -5.877 -17.313 1.00 91.56 84 ASN A C 1
ATOM 661 O O . ASN A 1 84 ? 9.416 -6.356 -16.518 1.00 91.56 84 ASN A O 1
ATOM 665 N N . ASP A 1 85 ? 11.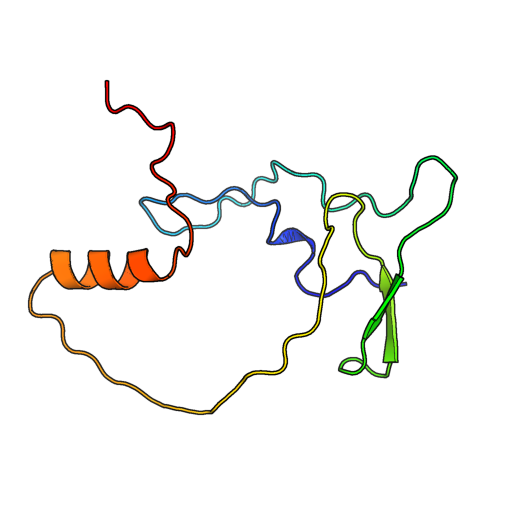465 -5.555 -16.949 1.00 92.44 85 ASP A N 1
ATOM 666 C CA . ASP A 1 85 ? 11.953 -5.743 -15.582 1.00 92.44 85 ASP A CA 1
ATOM 667 C C . ASP A 1 85 ? 11.237 -4.821 -14.580 1.00 92.44 85 ASP A C 1
ATOM 669 O O . ASP A 1 85 ? 10.759 -5.273 -13.541 1.00 92.44 85 ASP A O 1
ATOM 673 N N . SER A 1 86 ? 11.031 -3.549 -14.929 1.00 90.06 86 SER A N 1
ATOM 674 C CA . SER A 1 86 ? 10.297 -2.595 -14.081 1.00 90.06 86 SER A CA 1
ATOM 675 C C . SER A 1 86 ? 8.846 -3.031 -13.835 1.00 90.06 86 SER A C 1
ATOM 677 O O . SER A 1 86 ? 8.345 -2.964 -12.711 1.00 90.06 86 SER A O 1
ATOM 679 N N . THR A 1 87 ? 8.163 -3.518 -14.874 1.00 90.69 87 THR A N 1
ATOM 680 C CA . THR A 1 87 ? 6.772 -3.992 -14.783 1.00 90.69 87 THR A CA 1
ATOM 681 C C . THR A 1 87 ? 6.642 -5.347 -14.086 1.00 90.69 87 THR A C 1
ATOM 683 O O . THR A 1 87 ? 5.572 -5.635 -13.550 1.00 90.69 87 THR A O 1
ATOM 686 N N . SER A 1 88 ? 7.720 -6.134 -13.983 1.00 90.88 88 SER A N 1
ATOM 687 C CA . SER A 1 88 ? 7.738 -7.401 -13.231 1.00 90.88 88 SER A CA 1
ATOM 688 C C . SER A 1 88 ? 7.470 -7.232 -11.727 1.00 90.88 88 SER A C 1
ATOM 690 O O . SER A 1 88 ? 7.063 -8.178 -11.054 1.00 90.88 88 SER A O 1
ATOM 692 N N . SER A 1 89 ? 7.624 -6.010 -11.200 1.00 90.81 89 SER A N 1
ATOM 693 C CA . SER A 1 89 ? 7.258 -5.668 -9.818 1.00 90.81 89 SER A CA 1
ATOM 694 C C . SER A 1 89 ? 5.744 -5.735 -9.560 1.00 90.81 89 SER A C 1
ATOM 696 O O . SER A 1 89 ? 5.311 -5.764 -8.405 1.00 90.81 89 SER A O 1
ATOM 698 N N . VAL A 1 90 ? 4.920 -5.766 -10.613 1.00 92.56 90 VAL A N 1
ATOM 699 C CA . VAL A 1 90 ? 3.466 -5.927 -10.516 1.00 92.56 90 VAL A CA 1
ATOM 700 C C . VAL A 1 90 ? 3.129 -7.414 -10.494 1.00 92.56 90 VAL A C 1
ATOM 702 O O . VAL A 1 90 ? 3.268 -8.121 -11.485 1.00 92.56 90 VAL A O 1
ATOM 705 N N . SER A 1 91 ? 2.684 -7.895 -9.333 1.00 91.50 91 SER A N 1
ATOM 706 C 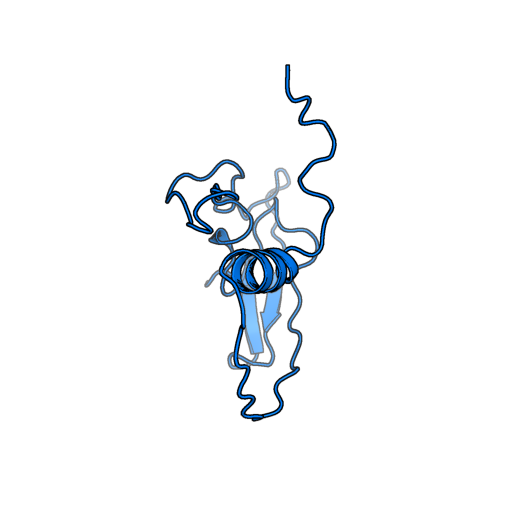CA . SER A 1 91 ? 2.483 -9.332 -9.085 1.00 91.50 91 SER A CA 1
ATOM 707 C C . SER A 1 91 ? 1.187 -9.923 -9.656 1.00 91.50 91 SER A C 1
ATOM 709 O O . SER A 1 91 ? 1.060 -11.144 -9.725 1.00 91.50 91 SER A O 1
ATOM 711 N N . ASN A 1 92 ? 0.221 -9.089 -10.050 1.00 89.88 92 ASN A N 1
ATOM 712 C CA . ASN A 1 92 ? -1.045 -9.520 -10.643 1.00 89.88 92 ASN A CA 1
ATOM 713 C C . ASN A 1 92 ? -1.086 -9.257 -12.155 1.00 89.88 92 ASN A C 1
ATOM 715 O O . ASN A 1 92 ? -0.396 -8.377 -12.667 1.00 89.88 92 ASN A O 1
ATOM 719 N N . ASP A 1 93 ? -1.973 -9.962 -12.859 1.00 90.19 93 ASP A N 1
ATOM 720 C CA . ASP A 1 93 ? -2.283 -9.639 -14.251 1.00 90.19 93 ASP A CA 1
ATOM 721 C C . ASP A 1 93 ? -3.190 -8.402 -14.306 1.00 90.19 93 ASP A C 1
ATOM 723 O O . ASP A 1 93 ? -4.416 -8.477 -14.211 1.00 90.19 93 ASP A O 1
ATOM 727 N N . TRP A 1 94 ? -2.563 -7.232 -14.395 1.00 91.12 94 TRP A N 1
ATOM 728 C CA . TRP A 1 94 ? -3.251 -5.945 -14.465 1.00 91.12 94 TRP A CA 1
ATOM 729 C C . TRP A 1 94 ? -3.978 -5.719 -15.799 1.00 91.12 94 TRP A C 1
ATOM 731 O O . TRP A 1 94 ? -4.754 -4.772 -15.901 1.00 91.12 94 TRP A O 1
ATOM 741 N N . LYS A 1 95 ? -3.743 -6.565 -16.815 1.00 90.94 95 LYS A N 1
ATOM 742 C CA . LYS A 1 95 ? -4.364 -6.444 -18.142 1.00 90.94 95 LYS A CA 1
ATOM 743 C C . LYS A 1 95 ? -5.742 -7.102 -18.210 1.00 90.94 95 LYS A C 1
ATOM 745 O O . LYS A 1 95 ? -6.489 -6.841 -19.151 1.00 90.94 95 LYS A O 1
ATOM 750 N N . VAL A 1 96 ? -6.107 -7.936 -17.233 1.00 92.62 96 VAL A N 1
ATOM 751 C CA . VAL A 1 96 ? -7.415 -8.606 -17.200 1.00 92.62 96 VAL A CA 1
ATOM 752 C C . VAL A 1 96 ? -8.545 -7.575 -17.247 1.00 92.62 96 VAL A C 1
ATOM 754 O O . VAL A 1 96 ? -8.625 -6.680 -16.410 1.00 92.62 96 VAL A O 1
ATOM 757 N N . GLY A 1 97 ? -9.439 -7.714 -18.229 1.00 88.12 97 GLY A N 1
ATOM 758 C CA . GLY A 1 97 ? -10.583 -6.817 -18.418 1.00 88.12 97 GLY A CA 1
ATOM 759 C C . GLY A 1 97 ? -10.261 -5.497 -19.129 1.00 88.12 97 GLY A C 1
ATOM 760 O O . GLY A 1 97 ? -11.184 -4.741 -19.427 1.00 88.12 97 GLY A O 1
ATOM 761 N N . LEU A 1 98 ? -8.991 -5.230 -19.455 1.00 89.12 98 LEU A N 1
ATOM 762 C CA . LEU A 1 98 ? -8.591 -4.123 -20.320 1.00 89.12 98 LEU A CA 1
ATOM 763 C C . LEU A 1 98 ? -8.570 -4.612 -21.771 1.00 89.12 98 LEU A C 1
ATOM 765 O O . LEU A 1 98 ? -7.566 -5.127 -22.255 1.00 89.12 98 LEU A O 1
ATOM 769 N N . ASN A 1 99 ? -9.685 -4.454 -22.483 1.00 82.19 99 ASN A N 1
ATOM 770 C CA . ASN A 1 99 ? -9.673 -4.639 -23.930 1.00 82.19 99 ASN A CA 1
ATOM 771 C C . ASN A 1 99 ? -9.056 -3.399 -24.583 1.00 82.19 99 ASN A C 1
ATOM 773 O O . ASN A 1 99 ? -9.576 -2.292 -24.436 1.00 82.19 99 ASN A O 1
ATOM 777 N N . SER A 1 100 ? -7.984 -3.588 -25.348 1.00 62.78 100 SER A N 1
ATOM 778 C CA . SER A 1 100 ? -7.614 -2.638 -26.394 1.00 62.78 100 SER A CA 1
ATOM 779 C C . SER A 1 100 ? -8.711 -2.694 -27.456 1.00 62.78 100 SER A C 1
ATOM 781 O O . SER A 1 100 ? -8.826 -3.695 -28.164 1.00 62.78 100 SER A O 1
ATOM 783 N N . SER A 1 101 ? -9.577 -1.681 -27.481 1.00 53.34 101 SER A N 1
ATOM 784 C CA . SER A 1 101 ? -10.488 -1.472 -28.615 1.00 53.34 101 SER A CA 1
ATOM 785 C C . SER A 1 101 ? -9.692 -1.115 -29.863 1.00 53.34 101 SER A C 1
ATOM 787 O O . SER A 1 101 ? -8.643 -0.450 -29.700 1.00 53.34 101 SER A O 1
#

Organism: Lates japonicus (NCBI:txid270547)

InterPro domains:
  IPR052784 Perforin-1 pore-forming [PTHR46096] (3-99)